Protein AF-B3DMY7-F1 (afdb_monomer_lite)

Structure (mmCIF, N/CA/C/O backbone):
data_AF-B3DMY7-F1
#
_entry.id   AF-B3DMY7-F1
#
loop_
_atom_site.group_PDB
_atom_site.id
_atom_site.type_symbol
_atom_site.label_atom_id
_atom_site.label_alt_id
_atom_site.label_comp_id
_atom_site.label_asym_id
_atom_site.label_entity_id
_atom_site.label_seq_id
_atom_site.pdbx_PDB_ins_code
_atom_site.Cartn_x
_atom_site.Cartn_y
_atom_site.Cartn_z
_atom_site.occupancy
_atom_site.B_iso_or_equiv
_atom_site.auth_seq_id
_atom_site.auth_comp_id
_atom_site.auth_asym_id
_atom_site.auth_atom_id
_atom_site.pdbx_PDB_model_num
ATOM 1 N N . MET A 1 1 ? 0.100 -0.716 -4.617 1.00 55.59 1 MET A N 1
ATOM 2 C CA . MET A 1 1 ? -0.340 -1.915 -5.371 1.00 55.59 1 MET A CA 1
ATOM 3 C C . MET A 1 1 ? 0.325 -3.136 -4.753 1.00 55.59 1 MET A C 1
ATOM 5 O O . MET A 1 1 ? 1.482 -3.027 -4.371 1.00 55.59 1 MET A O 1
ATOM 9 N N . ARG A 1 2 ? -0.413 -4.247 -4.606 1.00 66.88 2 ARG A N 1
ATOM 10 C CA . ARG A 1 2 ? 0.040 -5.473 -3.911 1.00 66.88 2 ARG A CA 1
ATOM 11 C C . ARG A 1 2 ? 0.947 -6.381 -4.751 1.00 66.88 2 ARG A C 1
ATOM 13 O O . ARG A 1 2 ? 1.644 -7.205 -4.181 1.00 66.88 2 ARG A O 1
ATOM 20 N N . ASN A 1 3 ? 0.927 -6.258 -6.079 1.00 85.25 3 ASN A N 1
ATOM 21 C CA . ASN A 1 3 ? 1.752 -7.098 -6.945 1.00 85.25 3 ASN A CA 1
ATOM 22 C C . ASN A 1 3 ? 3.137 -6.444 -7.136 1.00 85.25 3 ASN A C 1
ATOM 24 O O . ASN A 1 3 ? 3.178 -5.298 -7.602 1.00 85.25 3 ASN A O 1
ATOM 28 N N . PRO A 1 4 ? 4.243 -7.146 -6.822 1.00 89.38 4 PRO A N 1
ATOM 29 C CA . PRO A 1 4 ? 5.607 -6.69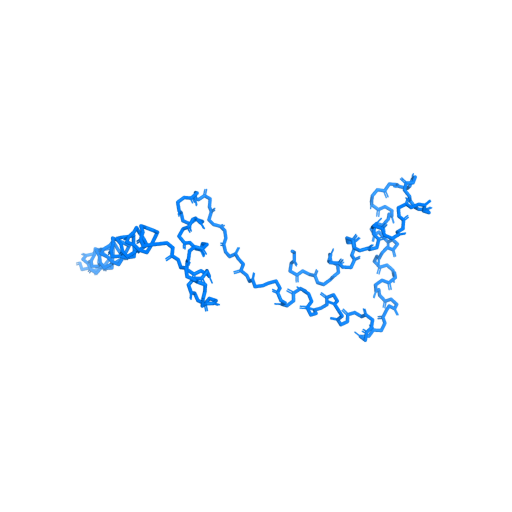1 -7.103 1.00 89.38 4 PRO A CA 1
ATOM 30 C C . PRO A 1 4 ? 5.801 -6.229 -8.551 1.00 89.38 4 PRO A C 1
ATOM 32 O O . PRO A 1 4 ? 6.440 -5.207 -8.792 1.00 89.38 4 PRO A O 1
ATOM 35 N N . PHE A 1 5 ? 5.150 -6.902 -9.506 1.00 92.75 5 PHE A N 1
ATOM 36 C CA . PHE A 1 5 ? 5.188 -6.529 -10.916 1.00 92.75 5 PHE A CA 1
ATOM 37 C C . PHE A 1 5 ? 4.673 -5.111 -11.163 1.00 92.75 5 PHE A C 1
ATOM 39 O O . PHE A 1 5 ? 5.229 -4.404 -11.990 1.00 92.75 5 PHE A O 1
ATOM 46 N N . PHE A 1 6 ? 3.648 -4.642 -10.445 1.00 90.12 6 PHE A N 1
ATOM 47 C CA . PHE A 1 6 ? 3.159 -3.275 -10.641 1.00 90.12 6 PHE A CA 1
ATOM 48 C C . PHE A 1 6 ? 4.120 -2.217 -10.088 1.00 90.12 6 PHE A C 1
ATOM 50 O O . PHE A 1 6 ? 4.195 -1.121 -10.642 1.00 90.12 6 PHE A O 1
ATOM 57 N N . GLN A 1 7 ? 4.860 -2.536 -9.020 1.00 90.25 7 GLN A N 1
ATOM 58 C CA . GLN A 1 7 ? 5.926 -1.662 -8.518 1.00 90.25 7 GLN A CA 1
ATOM 59 C C . GLN A 1 7 ? 7.058 -1.575 -9.546 1.00 90.25 7 GLN A C 1
ATOM 61 O O . GLN A 1 7 ? 7.514 -0.483 -9.883 1.00 90.25 7 GLN A O 1
ATOM 66 N N . PHE A 1 8 ? 7.436 -2.72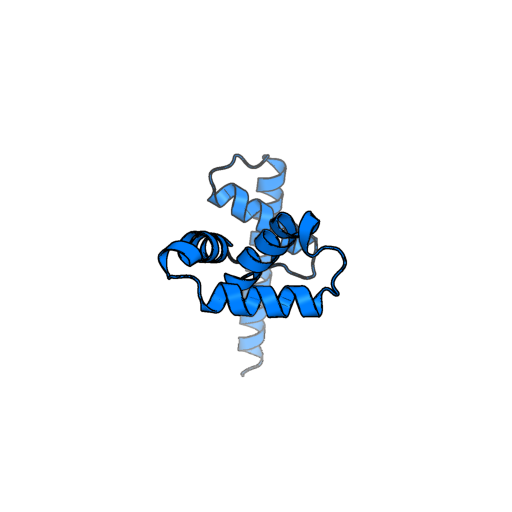1 -10.114 1.00 93.94 8 PHE A N 1
ATOM 67 C CA . PHE A 1 8 ? 8.383 -2.784 -11.218 1.00 93.94 8 PHE A CA 1
ATOM 68 C C . PHE A 1 8 ? 7.883 -2.041 -12.460 1.00 93.94 8 PHE A C 1
ATOM 70 O O . PHE A 1 8 ? 8.623 -1.252 -13.023 1.00 93.94 8 PHE A O 1
ATOM 77 N N . LEU A 1 9 ? 6.625 -2.213 -12.864 1.00 92.94 9 LEU A N 1
ATOM 78 C CA . LEU A 1 9 ? 6.048 -1.560 -14.039 1.00 92.94 9 LEU A CA 1
ATOM 79 C C . LEU A 1 9 ? 6.063 -0.033 -13.904 1.00 92.94 9 LEU A C 1
ATOM 81 O O . LEU A 1 9 ? 6.344 0.669 -14.873 1.00 92.94 9 LEU A O 1
ATOM 85 N N . ALA A 1 10 ? 5.777 0.489 -12.708 1.00 90.56 10 ALA A N 1
ATOM 86 C CA . ALA A 1 10 ? 5.867 1.919 -12.432 1.00 90.56 10 ALA A CA 1
ATOM 87 C C . ALA A 1 10 ? 7.313 2.429 -12.554 1.00 90.56 10 ALA A C 1
ATOM 89 O O . ALA A 1 10 ? 7.549 3.455 -13.193 1.00 90.56 10 ALA A O 1
ATOM 90 N N . TYR A 1 11 ? 8.276 1.691 -11.993 1.00 91.88 11 TYR A N 1
ATOM 91 C CA . TYR A 1 11 ? 9.701 1.989 -12.134 1.00 91.88 11 TYR A CA 1
ATOM 92 C C . TYR A 1 11 ? 10.155 1.930 -13.600 1.00 91.88 11 TYR A C 1
ATOM 94 O O . TYR A 1 11 ? 10.748 2.881 -14.104 1.00 91.88 11 TYR A O 1
ATOM 102 N N . PHE A 1 12 ? 9.792 0.860 -14.305 1.00 91.88 12 PHE A N 1
ATOM 103 C CA . PHE A 1 12 ? 10.124 0.622 -15.702 1.00 91.88 12 PHE A CA 1
ATOM 104 C C . PHE A 1 12 ? 9.640 1.772 -16.579 1.00 91.88 12 PHE A C 1
ATOM 106 O O . PHE A 1 12 ? 10.445 2.367 -17.280 1.00 91.88 12 PHE A O 1
ATOM 113 N N . ARG A 1 13 ? 8.365 2.168 -16.458 1.00 90.31 13 ARG A N 1
ATOM 114 C CA . ARG A 1 13 ? 7.796 3.306 -17.202 1.00 90.31 13 ARG A CA 1
ATOM 115 C C . ARG A 1 13 ? 8.541 4.613 -16.937 1.00 90.31 13 ARG A C 1
ATOM 117 O O . ARG A 1 13 ? 8.734 5.392 -17.863 1.00 90.31 13 ARG A O 1
ATOM 124 N N . LYS A 1 14 ? 8.970 4.854 -15.693 1.00 88.81 14 LYS A N 1
ATOM 125 C CA . LYS A 1 14 ? 9.739 6.051 -15.327 1.00 88.81 14 LYS A CA 1
ATOM 126 C C . LYS A 1 1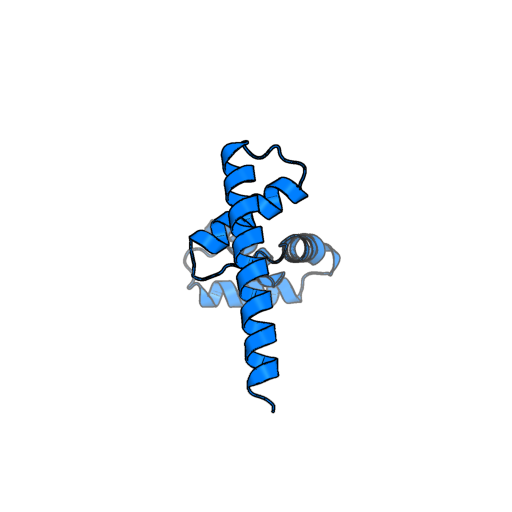4 ? 11.117 6.057 -15.992 1.00 88.81 14 LYS A C 1
ATOM 128 O O . LYS A 1 14 ? 11.519 7.077 -16.539 1.00 88.81 14 LYS A O 1
ATOM 133 N N . CYS A 1 15 ? 11.825 4.931 -15.961 1.00 86.75 15 CYS A N 1
ATOM 134 C CA . CYS A 1 15 ? 13.166 4.804 -16.533 1.00 86.75 15 CYS A CA 1
ATOM 135 C C . CYS A 1 15 ? 13.153 4.732 -18.063 1.00 86.75 15 CYS A C 1
ATOM 137 O O . CYS A 1 15 ? 14.055 5.249 -18.714 1.00 86.75 15 CYS A O 1
ATOM 139 N N . SER A 1 16 ? 12.121 4.127 -18.647 1.00 82.00 16 SER A N 1
ATOM 140 C CA . SER A 1 16 ? 12.003 3.936 -20.088 1.00 82.00 16 SER A CA 1
ATOM 141 C C . SER A 1 16 ? 11.296 5.086 -20.799 1.00 82.00 16 SER A C 1
ATOM 143 O O . SER A 1 16 ? 11.105 4.995 -22.008 1.00 82.00 16 SER A O 1
ATOM 145 N N . ASN A 1 17 ? 10.874 6.144 -20.096 1.00 76.75 17 ASN A N 1
ATOM 146 C CA . ASN A 1 17 ? 10.051 7.209 -20.677 1.00 76.75 17 ASN A CA 1
ATOM 147 C C . ASN A 1 17 ? 10.731 7.883 -21.881 1.00 76.75 17 ASN A C 1
ATOM 149 O O . ASN A 1 17 ? 10.094 8.147 -22.894 1.00 76.75 17 ASN A O 1
ATOM 153 N N . ASN A 1 18 ? 12.050 8.068 -21.812 1.00 73.69 18 ASN A N 1
ATOM 154 C CA . ASN A 1 18 ? 12.814 8.712 -22.881 1.00 73.69 18 ASN A CA 1
ATOM 155 C C . ASN A 1 18 ? 12.991 7.814 -24.119 1.00 73.69 18 ASN A C 1
ATOM 157 O O . ASN A 1 18 ? 13.155 8.323 -25.221 1.00 73.69 18 ASN A O 1
ATOM 161 N N . CYS A 1 19 ? 12.942 6.487 -23.957 1.00 73.88 19 CYS A N 1
ATOM 162 C CA . CYS A 1 19 ? 13.175 5.531 -25.048 1.00 73.88 19 CYS A CA 1
ATOM 163 C C . CYS A 1 19 ? 11.879 4.930 -25.607 1.00 73.88 19 CYS A C 1
ATOM 165 O O . CYS A 1 19 ? 11.807 4.606 -26.786 1.00 73.88 19 CYS A O 1
ATOM 167 N N . LEU A 1 20 ? 10.852 4.772 -24.769 1.00 81.12 20 LEU A N 1
ATOM 168 C CA . LEU A 1 20 ? 9.598 4.082 -25.084 1.00 81.12 20 LEU A CA 1
ATOM 169 C C . LEU A 1 20 ? 8.364 4.985 -24.928 1.00 81.12 20 LEU A C 1
ATOM 171 O O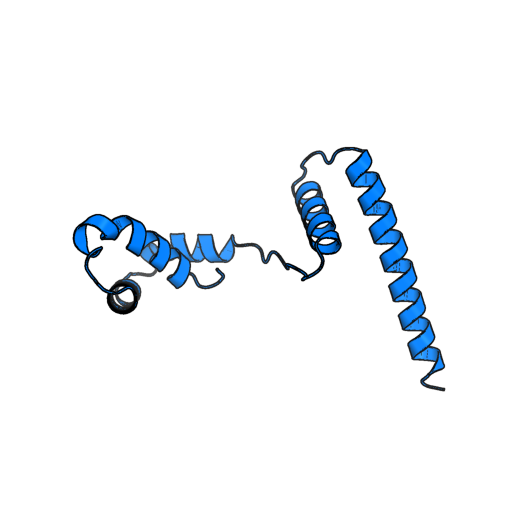 . LEU A 1 20 ? 7.247 4.498 -25.064 1.00 81.12 20 LEU A O 1
ATOM 175 N N . GLY A 1 21 ? 8.533 6.283 -24.650 1.00 74.50 21 GLY A N 1
ATOM 176 C CA . GLY A 1 21 ? 7.417 7.214 -24.418 1.00 74.50 21 GLY A CA 1
ATOM 177 C C . GLY A 1 21 ? 6.502 7.435 -25.628 1.00 74.50 21 GLY A C 1
ATOM 178 O O . GLY A 1 21 ? 5.361 7.847 -25.460 1.00 74.50 21 GLY A O 1
ATOM 179 N N . HIS A 1 22 ? 6.974 7.118 -26.837 1.00 84.12 22 HIS A N 1
ATOM 180 C CA . HIS A 1 22 ? 6.179 7.152 -28.068 1.00 84.12 22 HIS A CA 1
ATOM 181 C C . HIS A 1 22 ? 5.290 5.907 -28.246 1.00 84.12 22 HIS A C 1
ATOM 183 O O . HIS A 1 22 ? 4.427 5.889 -29.123 1.00 84.12 22 HIS A O 1
ATOM 189 N N . LEU A 1 23 ? 5.508 4.849 -27.455 1.00 87.50 23 LEU A N 1
ATOM 190 C CA . LEU A 1 23 ? 4.740 3.616 -27.560 1.00 87.50 23 LEU A CA 1
ATOM 191 C C . LEU A 1 23 ? 3.441 3.684 -26.742 1.00 87.50 23 LEU A C 1
ATOM 193 O O . LEU A 1 23 ? 3.420 4.236 -25.639 1.00 87.50 23 LEU A O 1
ATOM 197 N N . PRO A 1 24 ? 2.374 3.025 -27.222 1.00 87.75 24 PRO A N 1
ATOM 198 C CA . PRO A 1 24 ? 1.160 2.803 -26.449 1.00 87.75 24 PRO A CA 1
ATOM 199 C C . PRO A 1 24 ? 1.416 2.116 -25.094 1.00 87.75 24 PRO A C 1
ATOM 201 O O . PRO A 1 24 ? 2.302 1.267 -24.948 1.00 87.75 24 PRO A O 1
ATOM 204 N N . SER A 1 25 ? 0.621 2.464 -24.078 1.00 85.75 25 SER A N 1
ATOM 205 C CA . SER A 1 25 ? 0.824 1.994 -22.695 1.00 85.75 25 SER A CA 1
ATOM 206 C C . SER A 1 25 ? 0.737 0.467 -22.546 1.00 85.75 25 SER A C 1
ATOM 208 O O . SER A 1 25 ? 1.454 -0.137 -21.741 1.00 85.75 25 SER A O 1
ATOM 210 N N . ASP A 1 26 ? -0.112 -0.177 -23.339 1.00 89.06 26 ASP A N 1
ATOM 211 C CA . ASP A 1 26 ? -0.256 -1.629 -23.457 1.00 89.06 26 ASP A CA 1
ATOM 212 C C . ASP A 1 26 ? 1.023 -2.284 -24.002 1.00 89.06 26 ASP A C 1
ATOM 214 O O . ASP A 1 26 ? 1.522 -3.242 -23.405 1.00 89.06 26 ASP A O 1
ATOM 218 N N . ARG A 1 27 ? 1.634 -1.713 -25.051 1.00 90.44 27 ARG A N 1
ATOM 219 C CA . ARG A 1 27 ? 2.920 -2.175 -25.604 1.00 90.44 27 ARG A CA 1
ATOM 220 C C . ARG A 1 27 ? 4.041 -2.077 -24.573 1.00 90.44 27 ARG A C 1
ATOM 222 O O . ARG A 1 27 ? 4.784 -3.041 -24.389 1.00 90.44 27 ARG A O 1
ATOM 229 N N . VAL A 1 28 ? 4.132 -0.958 -23.852 1.00 90.25 28 VAL A N 1
ATOM 230 C CA . VAL A 1 28 ? 5.121 -0.779 -22.773 1.00 90.25 28 VAL A CA 1
ATOM 231 C C . VAL A 1 28 ? 4.910 -1.809 -21.659 1.00 90.25 28 VAL A C 1
ATOM 233 O O . VAL A 1 28 ? 5.871 -2.364 -21.130 1.00 90.25 28 VAL A O 1
ATOM 236 N N . THR A 1 29 ? 3.654 -2.120 -21.334 1.00 92.88 29 THR A N 1
ATOM 237 C CA . THR A 1 29 ? 3.312 -3.118 -20.310 1.00 92.88 29 THR A CA 1
ATOM 238 C C . THR A 1 29 ? 3.693 -4.536 -20.735 1.00 92.88 29 THR A C 1
ATOM 240 O O . THR A 1 29 ? 4.222 -5.290 -19.920 1.00 92.88 29 THR A O 1
ATOM 243 N N . LEU A 1 30 ? 3.500 -4.891 -22.010 1.00 94.31 30 LEU A N 1
ATOM 244 C CA . LEU A 1 30 ? 3.938 -6.178 -22.560 1.00 94.31 30 LEU A CA 1
ATOM 245 C C . LEU A 1 30 ? 5.463 -6.336 -22.510 1.00 94.31 30 LEU A C 1
ATOM 247 O O . LEU A 1 30 ? 5.958 -7.393 -22.119 1.00 94.31 30 LEU A O 1
ATOM 251 N N . ILE A 1 31 ? 6.211 -5.289 -22.871 1.00 92.81 31 ILE A N 1
ATOM 252 C CA . ILE A 1 31 ? 7.680 -5.291 -22.803 1.00 92.81 31 ILE A CA 1
ATOM 253 C C . ILE A 1 31 ? 8.137 -5.452 -21.352 1.00 92.81 31 ILE A C 1
ATOM 255 O O . ILE A 1 31 ? 8.952 -6.327 -21.064 1.00 92.81 31 ILE A O 1
ATOM 259 N N . ALA A 1 32 ? 7.562 -4.678 -20.430 1.00 93.62 32 ALA A N 1
ATOM 260 C CA . ALA A 1 32 ? 7.842 -4.810 -19.005 1.00 93.62 32 ALA A CA 1
ATOM 261 C C . ALA A 1 32 ? 7.549 -6.233 -18.498 1.00 93.62 32 ALA A C 1
ATOM 263 O O . ALA A 1 32 ? 8.345 -6.788 -17.750 1.00 93.62 32 ALA A O 1
ATOM 264 N N . GLY A 1 33 ? 6.453 -6.859 -18.939 1.00 95.62 33 GLY A N 1
ATOM 265 C CA . GLY A 1 33 ? 6.129 -8.250 -18.609 1.00 95.62 33 GLY A CA 1
ATOM 266 C C . GLY A 1 33 ? 7.218 -9.234 -19.039 1.00 95.62 33 GLY A C 1
ATOM 267 O O . GLY A 1 33 ? 7.616 -10.096 -18.258 1.00 95.62 33 GLY A O 1
ATOM 268 N N . LYS A 1 34 ? 7.761 -9.066 -20.251 1.00 95.81 34 LYS A N 1
ATOM 269 C CA . LYS A 1 34 ? 8.890 -9.878 -20.729 1.00 95.81 34 LYS A CA 1
ATOM 270 C C . LYS A 1 34 ? 10.136 -9.666 -19.873 1.00 95.81 34 LYS A C 1
ATOM 272 O O . LYS A 1 34 ? 10.703 -10.644 -19.404 1.00 95.81 34 LYS A O 1
ATOM 277 N N . VAL A 1 35 ? 10.528 -8.413 -19.632 1.00 94.88 35 VAL A N 1
ATOM 278 C CA . VAL A 1 35 ? 11.705 -8.084 -18.804 1.00 94.88 35 VAL A CA 1
ATOM 279 C C . VAL A 1 35 ? 11.556 -8.663 -17.400 1.00 94.88 35 VAL A C 1
ATOM 281 O O . VAL A 1 35 ? 12.456 -9.342 -16.920 1.00 94.88 35 VAL A O 1
ATOM 284 N N . TRP A 1 36 ? 10.390 -8.490 -16.778 1.00 95.56 36 TRP A N 1
ATOM 285 C CA . TRP A 1 36 ? 10.090 -9.064 -15.471 1.00 95.56 36 TRP A CA 1
ATOM 286 C C . TRP A 1 36 ? 10.258 -10.584 -15.448 1.00 95.56 36 TRP A C 1
ATOM 288 O O . TRP A 1 36 ? 10.789 -11.127 -14.485 1.00 95.56 36 TRP A O 1
ATOM 298 N N . ASN A 1 37 ? 9.843 -11.298 -16.494 1.00 95.94 37 ASN A N 1
ATOM 299 C CA . ASN A 1 37 ? 10.011 -12.750 -16.545 1.00 95.94 37 ASN A CA 1
ATOM 300 C C . ASN A 1 37 ? 11.484 -13.172 -16.644 1.00 95.94 37 ASN A C 1
ATOM 302 O O . ASN A 1 37 ? 11.841 -14.183 -16.047 1.00 95.94 37 ASN A O 1
ATOM 306 N N . TYR A 1 38 ? 12.331 -12.382 -17.311 1.00 96.00 38 TYR A N 1
ATOM 307 C CA . TYR A 1 38 ? 13.775 -12.633 -17.400 1.00 96.00 38 TYR A CA 1
ATOM 308 C C . TYR A 1 38 ? 14.566 -12.215 -16.156 1.00 96.00 38 TYR A C 1
ATOM 310 O O . TYR A 1 38 ? 15.645 -12.752 -15.927 1.00 96.00 38 TYR A O 1
ATOM 318 N N . MET A 1 39 ? 14.044 -11.294 -15.342 1.00 95.50 39 MET A N 1
ATOM 319 C CA . MET A 1 39 ? 14.707 -10.883 -14.104 1.00 95.50 39 MET A CA 1
ATOM 320 C C . MET A 1 39 ? 14.844 -12.055 -13.129 1.00 95.50 39 MET A C 1
ATOM 322 O O . MET A 1 39 ? 13.883 -12.783 -12.838 1.00 95.50 39 MET A O 1
ATOM 326 N N . SER A 1 40 ? 16.037 -12.178 -12.565 1.00 96.00 40 SER A N 1
ATOM 327 C CA . SER A 1 40 ? 16.350 -13.075 -11.461 1.00 96.00 40 SER A CA 1
ATOM 328 C C . SER A 1 40 ? 15.606 -12.677 -10.180 1.00 96.00 40 SER A C 1
ATOM 330 O O . SER A 1 40 ? 15.029 -11.591 -10.057 1.00 96.00 40 SER A O 1
ATOM 332 N N . LEU A 1 41 ? 15.600 -13.573 -9.190 1.00 93.06 41 LEU A N 1
ATOM 333 C CA . LEU A 1 41 ? 14.943 -13.301 -7.912 1.00 93.06 41 LEU A CA 1
ATOM 334 C C . LEU A 1 41 ? 15.583 -12.111 -7.179 1.00 93.06 41 LEU A C 1
ATOM 336 O O . LEU A 1 41 ? 14.854 -11.284 -6.641 1.00 93.06 41 LEU A O 1
ATOM 340 N N . SER A 1 42 ? 16.912 -11.981 -7.210 1.00 94.31 42 SER A N 1
ATOM 341 C CA . SER A 1 42 ? 17.632 -10.864 -6.581 1.00 94.31 42 SER A CA 1
ATOM 342 C C . SER A 1 42 ? 17.260 -9.512 -7.194 1.00 94.31 42 SER A C 1
ATOM 344 O O . SER A 1 42 ? 17.112 -8.527 -6.476 1.00 94.31 42 SER A O 1
ATOM 346 N N . GLU A 1 43 ? 17.030 -9.461 -8.506 1.00 93.06 43 GLU A N 1
ATOM 347 C CA . GLU A 1 43 ? 16.569 -8.250 -9.194 1.00 93.06 43 GLU A CA 1
ATOM 348 C C . GLU A 1 43 ? 15.095 -7.933 -8.887 1.00 93.06 43 GLU A C 1
ATOM 350 O O . GLU A 1 43 ? 14.690 -6.768 -8.871 1.00 93.06 43 GLU A O 1
ATOM 355 N N . LYS A 1 44 ? 14.278 -8.958 -8.615 1.00 95.19 44 LYS A N 1
ATOM 356 C CA . LYS A 1 44 ? 12.867 -8.809 -8.219 1.00 95.19 44 LYS A CA 1
ATOM 357 C C . LYS A 1 44 ? 12.694 -8.426 -6.751 1.00 95.19 44 LYS A C 1
ATOM 359 O O . LYS A 1 44 ? 11.717 -7.750 -6.422 1.00 95.19 44 LYS A O 1
ATOM 364 N N . GLU A 1 45 ? 13.613 -8.840 -5.882 1.00 92.12 45 GLU A N 1
ATOM 365 C CA . GLU A 1 45 ? 13.558 -8.632 -4.432 1.00 92.12 45 GLU A CA 1
ATOM 366 C C . GLU A 1 45 ? 13.232 -7.195 -3.999 1.00 92.12 45 GLU A C 1
ATOM 368 O O . GLU A 1 45 ? 12.309 -7.040 -3.201 1.00 92.12 45 GLU A O 1
ATOM 373 N N . PRO A 1 46 ? 13.839 -6.116 -4.530 1.00 90.88 46 PRO A N 1
ATOM 374 C CA . PRO A 1 46 ? 13.465 -4.759 -4.119 1.00 90.88 46 PRO A CA 1
ATOM 375 C C . PRO A 1 46 ? 11.983 -4.440 -4.379 1.00 90.88 46 PRO A C 1
ATOM 377 O O . PRO A 1 46 ? 11.329 -3.790 -3.559 1.00 90.88 46 PRO A O 1
ATOM 380 N N . PHE A 1 47 ? 11.410 -4.942 -5.476 1.00 91.06 47 PHE A N 1
ATOM 381 C CA . PHE A 1 47 ? 9.994 -4.754 -5.807 1.00 91.06 47 PHE A CA 1
ATOM 382 C C . PHE A 1 47 ? 9.082 -5.658 -4.969 1.00 91.06 47 PHE A C 1
ATOM 384 O O . PHE A 1 47 ? 7.983 -5.245 -4.592 1.00 91.06 47 PHE A O 1
ATOM 391 N N . ILE A 1 48 ? 9.540 -6.871 -4.640 1.00 88.75 48 ILE A N 1
ATOM 392 C CA . ILE A 1 48 ? 8.852 -7.802 -3.736 1.00 88.75 48 ILE A CA 1
ATOM 393 C C . ILE A 1 48 ? 8.816 -7.227 -2.321 1.00 88.75 48 ILE A C 1
ATOM 395 O O . ILE A 1 48 ? 7.745 -7.138 -1.722 1.00 88.75 48 ILE A O 1
ATOM 399 N N . ALA A 1 49 ? 9.954 -6.773 -1.804 1.00 85.94 49 ALA A N 1
ATOM 400 C CA . ALA A 1 49 ? 10.074 -6.115 -0.515 1.00 85.94 49 ALA A CA 1
ATOM 401 C C . ALA A 1 49 ? 9.214 -4.847 -0.453 1.00 85.94 49 ALA A C 1
ATOM 403 O O . ALA A 1 49 ? 8.502 -4.649 0.528 1.00 85.94 49 ALA A O 1
ATOM 404 N N . ALA A 1 50 ? 9.195 -4.024 -1.507 1.00 82.62 50 ALA A N 1
ATOM 405 C CA . ALA A 1 50 ? 8.326 -2.848 -1.585 1.00 82.62 50 ALA A CA 1
ATOM 406 C C . ALA A 1 50 ? 6.831 -3.213 -1.592 1.00 82.62 50 ALA A C 1
ATOM 408 O O . ALA A 1 50 ? 6.029 -2.564 -0.920 1.00 82.62 50 ALA A O 1
ATOM 409 N N . ALA A 1 51 ? 6.444 -4.267 -2.315 1.00 83.94 51 ALA A N 1
ATOM 410 C CA . ALA A 1 51 ? 5.071 -4.765 -2.330 1.00 83.94 51 ALA A CA 1
ATOM 411 C C . ALA A 1 51 ? 4.651 -5.378 -0.983 1.00 83.94 51 ALA A C 1
ATOM 413 O O . ALA A 1 51 ? 3.510 -5.187 -0.567 1.00 83.94 51 ALA A O 1
ATOM 414 N N . ARG A 1 52 ? 5.571 -6.051 -0.279 1.00 77.06 52 ARG A N 1
ATOM 415 C CA . ARG A 1 52 ? 5.369 -6.583 1.081 1.00 77.06 52 ARG A CA 1
ATOM 416 C C . ARG A 1 52 ? 5.288 -5.471 2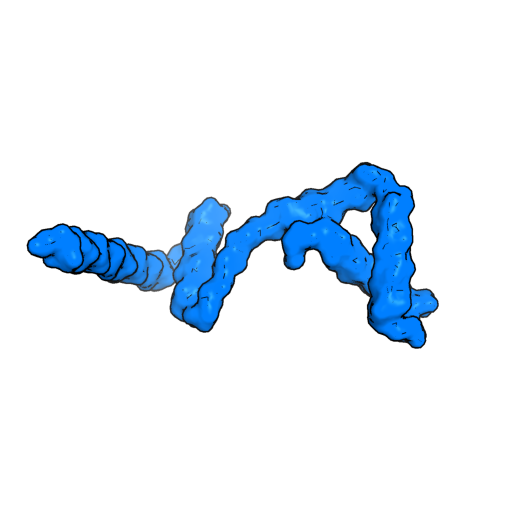.128 1.00 77.06 52 ARG A C 1
ATOM 418 O O . ARG A 1 52 ? 4.411 -5.507 2.982 1.00 77.06 52 ARG A O 1
ATOM 425 N N . ARG A 1 53 ? 6.150 -4.451 2.028 1.00 68.81 53 ARG A N 1
ATOM 426 C CA . ARG A 1 53 ? 6.119 -3.233 2.861 1.00 68.81 53 ARG A CA 1
ATOM 427 C C . ARG A 1 53 ? 4.898 -2.361 2.601 1.00 68.81 53 ARG A C 1
ATOM 429 O O . ARG A 1 53 ? 4.609 -1.473 3.400 1.00 68.81 53 ARG A O 1
ATOM 436 N N . PHE A 1 54 ? 4.167 -2.607 1.514 1.00 61.59 54 PHE A N 1
ATOM 437 C CA . PHE A 1 54 ? 2.843 -2.045 1.292 1.00 61.59 54 PHE A CA 1
ATOM 438 C C . PHE A 1 54 ? 1.867 -2.690 2.290 1.00 61.59 54 PHE A C 1
ATOM 440 O O . PHE A 1 54 ? 1.034 -3.524 1.931 1.00 61.59 54 PHE A O 1
ATOM 447 N N . ASN A 1 55 ? 1.998 -2.297 3.564 1.00 58.75 55 ASN A N 1
ATOM 448 C CA . ASN A 1 55 ? 1.062 -2.596 4.636 1.00 58.75 55 ASN A CA 1
ATOM 449 C C . ASN A 1 55 ? -0.338 -2.393 4.074 1.00 58.75 55 ASN A C 1
ATOM 451 O O . ASN A 1 55 ? -0.634 -1.353 3.482 1.00 58.75 55 ASN A O 1
ATOM 455 N N . TYR A 1 56 ? -1.186 -3.409 4.186 1.00 60.03 56 TYR A N 1
ATOM 456 C CA . TYR A 1 56 ? -2.562 -3.314 3.741 1.00 60.03 56 TYR A CA 1
ATOM 457 C C . TYR A 1 56 ? -3.249 -2.140 4.449 1.00 60.03 56 TYR A C 1
ATOM 459 O O . TYR A 1 56 ? -3.708 -2.231 5.586 1.00 60.03 56 TYR A O 1
ATOM 467 N N . THR A 1 57 ? -3.328 -1.010 3.758 1.00 65.31 57 THR A N 1
ATOM 468 C CA . THR A 1 57 ? -4.090 0.139 4.214 1.00 65.31 57 THR A CA 1
ATOM 469 C C . THR A 1 57 ? -5.523 -0.100 3.774 1.00 65.31 57 THR A C 1
ATOM 471 O O . THR A 1 57 ? -5.934 0.376 2.716 1.00 65.31 57 THR A O 1
ATOM 474 N N . TYR A 1 58 ? -6.280 -0.882 4.556 1.00 69.88 58 TYR A N 1
ATOM 475 C CA . TYR A 1 58 ? -7.733 -0.937 4.395 1.00 69.88 58 TYR A CA 1
ATOM 476 C C . TYR A 1 58 ? -8.264 0.493 4.268 1.00 69.88 58 TYR A C 1
ATOM 478 O O . TYR A 1 58 ? -7.934 1.357 5.095 1.00 69.88 58 TYR A O 1
ATOM 486 N N . ARG A 1 59 ? -9.027 0.734 3.200 1.00 77.31 59 ARG A N 1
ATOM 487 C CA . ARG A 1 59 ? -9.626 2.024 2.879 1.00 77.31 59 ARG A CA 1
ATOM 488 C C . ARG A 1 59 ? -11.124 1.817 2.731 1.00 77.31 59 ARG A C 1
ATOM 490 O O . ARG A 1 59 ? -11.581 1.173 1.793 1.00 77.31 59 ARG A O 1
ATOM 497 N N . SER A 1 60 ? -11.875 2.359 3.677 1.00 80.75 60 SER A N 1
ATOM 498 C CA . SER A 1 60 ? -13.332 2.393 3.628 1.00 80.75 60 SER A CA 1
ATOM 499 C C . SER A 1 60 ? -13.803 3.456 2.629 1.00 80.75 60 SER A C 1
ATOM 501 O O . SER A 1 60 ? -13.077 4.406 2.327 1.00 80.75 60 SER A O 1
ATOM 503 N N . ARG A 1 61 ? -15.045 3.355 2.145 1.00 88.50 61 ARG A N 1
ATOM 504 C CA . ARG A 1 61 ? -15.698 4.460 1.417 1.00 88.50 61 ARG A CA 1
ATOM 505 C C . ARG A 1 61 ? -15.988 5.659 2.333 1.00 88.50 61 ARG A C 1
ATOM 507 O O . ARG A 1 61 ? -16.106 6.782 1.858 1.00 88.50 61 ARG A O 1
ATOM 514 N N . SER A 1 62 ? -16.045 5.447 3.650 1.00 86.81 62 SER A N 1
ATOM 515 C CA . SER A 1 62 ? -16.277 6.511 4.628 1.00 86.81 62 SER A CA 1
ATOM 516 C C . SER A 1 62 ? -15.000 7.302 4.926 1.00 86.81 62 SER A C 1
ATOM 518 O O . SER A 1 62 ? -14.004 6.761 5.418 1.00 86.81 62 SER A O 1
ATOM 520 N N . ARG A 1 63 ? -15.044 8.622 4.689 1.00 86.75 63 ARG A N 1
ATOM 521 C CA . ARG A 1 63 ? -13.955 9.555 5.036 1.00 86.75 63 ARG A CA 1
ATOM 522 C C . ARG A 1 63 ? -13.642 9.527 6.534 1.00 86.75 63 ARG A C 1
ATOM 524 O O . ARG A 1 63 ? -12.470 9.554 6.901 1.00 86.75 63 ARG A O 1
ATOM 531 N N . LYS A 1 64 ? -14.674 9.409 7.377 1.00 84.25 64 LYS A N 1
ATOM 532 C CA . LYS A 1 64 ? -14.542 9.313 8.839 1.00 84.25 64 LYS A CA 1
ATOM 533 C C . LYS A 1 64 ? -13.772 8.054 9.243 1.00 84.25 64 LYS A C 1
ATOM 535 O O . LYS A 1 64 ? -12.812 8.147 9.997 1.00 84.25 64 LYS A O 1
ATOM 540 N N . VAL A 1 65 ? -14.125 6.899 8.675 1.00 83.69 65 VAL A N 1
ATOM 541 C CA . VAL A 1 65 ? -13.431 5.627 8.949 1.00 83.69 65 VAL A CA 1
ATOM 542 C C . VAL A 1 65 ? -11.971 5.688 8.498 1.00 83.69 65 VAL A C 1
ATOM 544 O O . VAL A 1 65 ? -11.077 5.286 9.235 1.00 83.69 65 VAL A O 1
ATOM 547 N N . ASN A 1 66 ? -11.699 6.256 7.321 1.00 86.31 66 ASN A N 1
ATOM 548 C CA . ASN A 1 66 ? -10.324 6.425 6.847 1.00 86.31 66 ASN A CA 1
ATOM 549 C C . ASN A 1 66 ? -9.490 7.340 7.753 1.00 86.31 66 ASN A C 1
ATOM 551 O O . ASN A 1 66 ? -8.309 7.065 7.956 1.00 86.31 66 ASN A O 1
ATOM 555 N N . TRP A 1 67 ? -10.092 8.398 8.305 1.00 88.00 67 TRP A N 1
ATOM 556 C CA . TRP A 1 67 ? -9.429 9.276 9.269 1.00 88.00 67 TRP A CA 1
ATOM 557 C C . TRP A 1 67 ? -9.053 8.520 10.550 1.00 88.00 67 TRP A C 1
ATOM 559 O O . TRP A 1 67 ? -7.897 8.577 10.960 1.00 88.00 67 TRP A O 1
ATOM 569 N N . VAL A 1 68 ? -9.977 7.736 11.117 1.00 86.00 68 VAL A N 1
ATOM 570 C CA . VAL A 1 68 ? -9.715 6.902 12.307 1.00 86.00 68 VAL A CA 1
ATOM 571 C C . VAL A 1 68 ? -8.587 5.906 12.037 1.00 86.00 68 VAL A C 1
ATOM 573 O O . VAL A 1 68 ? -7.629 5.829 12.801 1.00 86.00 68 VAL A O 1
ATOM 576 N N . LEU A 1 69 ? -8.644 5.192 10.909 1.00 84.94 69 LEU A N 1
ATOM 577 C CA . LEU A 1 69 ? -7.604 4.237 10.522 1.00 84.94 69 LEU A CA 1
ATOM 578 C C . LEU A 1 69 ? -6.235 4.905 10.317 1.00 84.94 69 LEU A C 1
ATOM 580 O O . LEU A 1 69 ? -5.207 4.265 10.517 1.00 84.94 69 LEU A O 1
ATOM 584 N N . ALA A 1 70 ? -6.190 6.165 9.882 1.00 84.19 70 ALA A N 1
ATOM 585 C CA . ALA A 1 70 ? -4.940 6.910 9.776 1.00 84.19 70 ALA A CA 1
ATOM 586 C C . ALA A 1 70 ? -4.371 7.249 11.162 1.00 84.19 70 ALA A C 1
ATOM 588 O O . ALA A 1 70 ? -3.188 7.021 11.388 1.00 84.19 70 ALA A O 1
ATOM 589 N N . GLN A 1 71 ? -5.205 7.724 12.092 1.00 84.88 71 GLN A N 1
ATOM 590 C CA . GLN A 1 71 ? -4.773 8.023 13.462 1.00 84.88 71 GLN A CA 1
ATOM 591 C C . GLN A 1 71 ? -4.294 6.764 14.202 1.00 84.88 71 GLN A C 1
ATOM 593 O O . GLN A 1 71 ? -3.232 6.798 14.812 1.00 84.88 71 GLN A O 1
ATOM 598 N N . LEU A 1 72 ? -4.996 5.630 14.066 1.00 83.00 72 LEU A N 1
ATOM 599 C CA . LEU A 1 72 ? -4.564 4.347 14.644 1.00 83.00 72 LEU A CA 1
ATOM 600 C C . LEU A 1 72 ? -3.176 3.926 14.153 1.00 83.00 72 LEU A C 1
ATOM 602 O O . LEU A 1 72 ? -2.351 3.479 14.943 1.00 83.00 72 LEU A O 1
ATOM 606 N N . ARG A 1 73 ? -2.904 4.085 12.852 1.00 82.50 73 ARG A N 1
ATOM 607 C CA . ARG A 1 73 ? -1.594 3.750 12.274 1.00 82.50 73 ARG A CA 1
ATOM 608 C C . ARG A 1 73 ? -0.485 4.656 12.798 1.00 82.50 73 ARG A C 1
ATOM 610 O O . ARG A 1 73 ? 0.601 4.156 13.058 1.00 82.50 73 ARG A O 1
ATOM 617 N N . LYS A 1 74 ? -0.760 5.952 12.965 1.00 80.88 74 LYS A N 1
ATOM 618 C CA . LYS A 1 74 ? 0.193 6.905 13.551 1.00 80.88 74 LYS A CA 1
ATOM 619 C C . LYS A 1 74 ? 0.532 6.542 14.992 1.00 80.88 74 LYS A C 1
ATOM 621 O O . LYS A 1 74 ? 1.703 6.409 15.324 1.00 80.88 74 LYS A O 1
ATOM 626 N N . SER A 1 75 ? -0.488 6.269 15.806 1.00 79.69 75 SER A N 1
ATOM 627 C CA . SER A 1 75 ? -0.295 5.842 17.194 1.00 79.69 75 SER A CA 1
ATOM 628 C C . SER A 1 75 ? 0.455 4.512 17.299 1.00 79.69 75 SER A C 1
ATOM 630 O O . SER A 1 75 ? 1.369 4.397 18.105 1.00 79.69 75 SER A O 1
ATOM 632 N N . ALA A 1 76 ? 0.135 3.524 16.456 1.00 77.06 76 ALA A N 1
ATOM 633 C CA . ALA A 1 76 ? 0.853 2.246 16.427 1.00 77.06 76 ALA A CA 1
ATOM 634 C C . ALA A 1 76 ? 2.321 2.383 15.977 1.00 77.06 76 ALA A C 1
ATOM 636 O O . ALA A 1 76 ? 3.151 1.558 16.345 1.00 77.06 76 ALA A O 1
ATOM 637 N N . ALA A 1 77 ? 2.647 3.416 15.195 1.00 77.56 77 ALA A N 1
ATOM 638 C CA . ALA A 1 77 ? 4.012 3.733 14.781 1.00 77.56 77 ALA A CA 1
ATOM 639 C C . ALA A 1 77 ? 4.805 4.529 15.839 1.00 77.56 77 ALA A C 1
ATOM 641 O O . ALA A 1 77 ? 5.940 4.912 15.570 1.00 77.56 77 ALA A O 1
ATOM 642 N N . GLY A 1 78 ? 4.222 4.791 17.016 1.00 74.81 78 GLY A N 1
ATOM 643 C CA . GLY A 1 78 ? 4.854 5.578 18.080 1.00 74.81 78 GLY A CA 1
ATOM 644 C C . GLY A 1 78 ? 4.877 7.085 17.811 1.00 74.81 78 GLY A C 1
ATOM 645 O O . GLY A 1 78 ? 5.590 7.813 18.492 1.00 74.81 78 GLY A O 1
ATOM 646 N N . GLU A 1 79 ? 4.117 7.565 16.823 1.00 77.31 79 GLU A N 1
ATOM 647 C CA . GLU A 1 79 ? 4.025 8.990 16.503 1.00 77.31 79 GLU A CA 1
ATOM 648 C C . GLU A 1 79 ? 3.081 9.691 17.501 1.00 77.31 79 GLU A C 1
ATOM 650 O O . GLU A 1 79 ? 1.978 9.201 17.777 1.00 77.31 79 GLU A O 1
ATOM 655 N N . GLU A 1 80 ? 3.484 10.849 18.039 1.00 73.69 80 GLU A N 1
ATOM 656 C CA . GLU A 1 80 ? 2.648 11.635 18.953 1.00 73.69 80 GLU A CA 1
ATOM 657 C C . GLU A 1 80 ? 1.400 12.168 18.230 1.00 73.69 80 GLU A C 1
ATOM 659 O O . GLU A 1 80 ? 1.431 13.113 17.435 1.00 73.69 80 GLU A O 1
ATOM 664 N N . CYS A 1 81 ? 0.254 11.548 18.511 1.00 69.69 81 CYS A N 1
ATOM 665 C CA . CYS A 1 81 ? -1.037 12.055 18.066 1.00 69.69 81 CYS A CA 1
ATOM 666 C C . CYS A 1 81 ? -1.441 13.276 18.900 1.00 69.69 81 CYS A C 1
ATOM 668 O O . CYS A 1 81 ? -1.368 13.258 20.126 1.00 69.69 81 CYS A O 1
ATOM 670 N N . ARG A 1 82 ? -1.958 14.321 18.239 1.00 79.69 82 ARG A N 1
ATOM 671 C CA . ARG A 1 82 ? -2.485 15.514 18.923 1.00 79.69 82 ARG A CA 1
ATOM 672 C C . ARG A 1 82 ? -3.562 15.116 19.954 1.00 79.69 82 ARG A C 1
ATOM 674 O O . ARG A 1 82 ? -4.418 14.298 19.604 1.00 79.69 82 ARG A O 1
ATOM 681 N N . PRO A 1 83 ? -3.624 15.746 21.144 1.00 80.44 83 PRO A N 1
ATOM 682 C CA . PRO A 1 83 ? -4.580 15.383 22.202 1.00 80.44 83 PRO A CA 1
ATOM 683 C C . PRO A 1 83 ? -6.046 15.343 21.741 1.00 80.44 83 PRO A C 1
ATOM 685 O O . PRO A 1 83 ? -6.798 14.424 22.060 1.00 80.44 83 PRO A O 1
ATOM 688 N N . GLN A 1 84 ? -6.451 16.293 20.893 1.00 80.31 84 GLN A N 1
ATOM 689 C CA . GLN A 1 84 ? -7.801 16.330 20.322 1.00 80.31 84 GLN A CA 1
ATOM 690 C C . GLN A 1 84 ? -8.088 15.132 19.399 1.00 80.31 84 GLN A C 1
ATOM 692 O O . GLN A 1 84 ? -9.191 14.585 19.408 1.00 80.31 84 GLN A O 1
ATOM 697 N N . ALA A 1 85 ? -7.094 14.697 18.619 1.00 78.19 85 ALA A N 1
ATOM 698 C CA . ALA A 1 85 ? -7.223 13.532 17.751 1.00 78.19 85 ALA A CA 1
ATOM 699 C C . ALA A 1 85 ? -7.332 12.239 18.571 1.00 78.19 85 ALA A C 1
ATOM 701 O O . ALA A 1 85 ? -8.134 11.376 18.221 1.00 78.19 85 ALA A O 1
ATOM 702 N N . GLN A 1 86 ? -6.596 12.137 19.683 1.00 80.44 86 GLN A N 1
ATOM 703 C CA . GLN A 1 86 ? -6.699 11.016 20.623 1.00 80.44 86 GLN A CA 1
ATOM 704 C C . GLN A 1 86 ? -8.091 10.942 21.262 1.00 80.44 86 GLN A C 1
ATOM 706 O O . GLN A 1 86 ? -8.710 9.880 21.261 1.00 80.44 86 GLN A O 1
ATOM 711 N N . TRP A 1 87 ? -8.631 12.067 21.736 1.00 82.75 87 TRP A N 1
ATOM 712 C CA . TRP A 1 87 ? -9.971 12.106 22.331 1.00 82.75 87 TRP A CA 1
ATOM 713 C C . TRP A 1 87 ? -11.066 11.692 21.335 1.00 82.75 87 TRP A C 1
ATOM 715 O O . TRP A 1 87 ? -11.917 10.853 21.632 1.00 82.75 87 TRP A O 1
ATOM 725 N N . MET A 1 88 ? -11.007 12.218 20.107 1.00 83.25 88 MET A N 1
ATOM 726 C CA . MET A 1 88 ? -11.928 11.832 19.033 1.00 83.25 88 MET A CA 1
ATOM 727 C C . MET A 1 88 ? -11.821 10.345 18.672 1.00 83.25 88 MET A C 1
ATOM 729 O O . MET A 1 88 ? -12.837 9.709 18.384 1.00 83.25 88 MET A O 1
ATOM 733 N N . LEU A 1 89 ? -10.606 9.791 18.686 1.00 84.56 89 LEU A N 1
ATOM 734 C CA . LEU A 1 89 ? -10.366 8.372 18.449 1.00 84.56 89 LEU A CA 1
ATOM 735 C C . LEU A 1 89 ? -11.029 7.509 19.530 1.00 84.56 89 LEU A C 1
ATOM 737 O O . LEU A 1 89 ? -11.761 6.580 19.197 1.00 84.56 89 LEU A O 1
ATOM 741 N N . MET A 1 90 ? -10.821 7.848 20.806 1.00 87.06 90 MET A N 1
ATOM 742 C CA . MET A 1 90 ? -11.382 7.117 21.948 1.00 87.06 90 MET A CA 1
ATOM 743 C C . MET A 1 90 ? -12.909 7.109 21.925 1.00 87.06 90 MET A C 1
ATOM 745 O O . MET A 1 90 ? -13.524 6.055 22.072 1.00 87.06 90 MET A O 1
ATOM 749 N N . ASN A 1 91 ? -13.534 8.254 21.647 1.00 88.25 91 ASN A N 1
ATOM 750 C CA . ASN A 1 91 ? -14.990 8.331 21.527 1.00 88.25 91 ASN A CA 1
ATOM 751 C C . ASN A 1 91 ? -15.529 7.499 20.364 1.00 88.25 91 ASN A C 1
ATOM 753 O O . ASN A 1 91 ? -16.567 6.851 20.493 1.00 88.25 91 ASN A O 1
ATOM 757 N N . PHE A 1 92 ? -14.827 7.502 19.228 1.00 86.50 92 PHE A N 1
ATOM 758 C CA . PHE A 1 92 ? -15.224 6.685 18.089 1.00 86.50 92 PHE A CA 1
ATOM 759 C C . PHE A 1 92 ? -15.128 5.192 18.410 1.00 86.50 92 PHE A C 1
ATOM 761 O O . PHE A 1 92 ? -16.063 4.452 18.115 1.00 86.50 92 PHE A O 1
ATOM 768 N N . LEU A 1 93 ? -14.027 4.756 19.026 1.00 86.50 93 LEU A N 1
ATOM 769 C CA . LEU A 1 93 ? -13.832 3.361 19.421 1.00 86.50 93 LEU A CA 1
ATOM 770 C C . LEU A 1 93 ? -14.890 2.913 20.431 1.00 86.50 93 LEU A C 1
ATOM 772 O O . LEU A 1 93 ? -15.470 1.846 20.252 1.00 86.50 93 LEU A O 1
ATOM 776 N N . LYS A 1 94 ? -15.206 3.750 21.425 1.00 90.19 94 LYS A N 1
ATOM 777 C CA . LYS A 1 94 ? -16.254 3.469 22.411 1.00 90.19 94 LYS A CA 1
ATOM 778 C C . LYS A 1 94 ? -17.632 3.331 21.758 1.00 90.19 94 LYS A C 1
ATOM 780 O O . LYS A 1 94 ? -18.312 2.332 21.961 1.00 90.19 94 LYS A O 1
ATOM 785 N N . SER A 1 95 ? -18.014 4.285 20.908 1.00 87.69 95 SER A N 1
ATOM 786 C CA . SER A 1 95 ? -19.286 4.227 20.173 1.00 87.69 95 SER A CA 1
ATOM 787 C C . SER A 1 95 ? -19.366 3.003 19.256 1.00 87.69 95 SER A C 1
ATOM 789 O O . SER A 1 95 ? -20.417 2.368 19.155 1.00 87.69 95 SER A O 1
ATOM 791 N N . TRP A 1 96 ? -18.256 2.643 18.609 1.00 85.50 96 TRP A N 1
ATOM 792 C CA . TRP A 1 96 ? -18.191 1.447 17.779 1.00 85.50 96 TRP A CA 1
ATOM 793 C C . TRP A 1 96 ? -18.361 0.170 18.608 1.00 85.50 96 TRP A C 1
ATOM 795 O O . TRP A 1 96 ? -19.177 -0.672 18.240 1.00 85.50 96 TRP A O 1
ATOM 805 N N . GLN A 1 97 ? -17.668 0.051 19.744 1.00 88.50 97 GLN A N 1
ATOM 806 C CA . GLN A 1 97 ? -17.817 -1.072 20.671 1.00 88.50 97 GLN A CA 1
ATOM 807 C C . GLN A 1 97 ? -19.271 -1.222 21.133 1.00 88.50 97 GLN A C 1
ATOM 809 O O . GLN A 1 97 ? -19.836 -2.308 21.041 1.00 88.50 97 GLN A O 1
ATOM 814 N N . GLU A 1 98 ? -19.905 -0.132 21.564 1.00 89.12 98 GLU A N 1
ATOM 815 C CA . GLU A 1 98 ? -21.304 -0.145 21.999 1.00 89.12 98 GLU A CA 1
ATOM 816 C C . GLU A 1 98 ? -22.280 -0.530 20.876 1.00 89.12 98 GLU A C 1
ATOM 818 O O . GLU A 1 98 ? -23.317 -1.135 21.140 1.00 89.12 98 GLU A O 1
ATOM 823 N N . SER A 1 99 ? -21.984 -0.169 19.625 1.00 85.44 99 SER A N 1
ATOM 824 C CA . SER A 1 99 ? -22.798 -0.563 18.470 1.00 85.44 99 SER A CA 1
ATOM 825 C C . SER A 1 99 ? -22.635 -2.045 18.138 1.00 85.44 99 SER A C 1
ATOM 827 O O . SER A 1 99 ? -23.626 -2.706 17.849 1.00 85.44 99 SER A O 1
ATOM 829 N N . VAL A 1 100 ? -21.411 -2.577 18.195 1.00 82.81 100 VAL A N 1
ATOM 830 C CA . VAL A 1 100 ? -21.152 -4.004 17.954 1.00 82.81 100 VAL A CA 1
ATOM 831 C C . VAL A 1 100 ? -21.820 -4.860 19.025 1.00 82.81 100 VAL A C 1
ATOM 833 O O . VAL A 1 100 ? -22.488 -5.826 18.680 1.00 82.81 100 VAL A O 1
ATOM 836 N N . VAL A 1 101 ? -21.699 -4.482 20.302 1.00 83.06 101 VAL A N 1
ATOM 837 C CA . VAL A 1 101 ? -22.347 -5.198 21.412 1.00 83.06 101 VAL A CA 1
ATOM 838 C C . VAL A 1 101 ? -23.867 -5.208 21.248 1.00 83.06 101 VAL A C 1
ATOM 840 O O . VAL A 1 101 ? -24.473 -6.265 21.380 1.00 83.06 101 VAL A O 1
ATOM 843 N N . ARG A 1 102 ? -24.483 -4.072 20.892 1.00 83.38 102 ARG A N 1
ATOM 844 C CA . ARG A 1 102 ? -25.927 -4.010 20.609 1.00 83.38 102 ARG A CA 1
ATOM 845 C C . ARG A 1 102 ? -26.338 -4.934 19.466 1.00 83.38 102 ARG A C 1
ATOM 847 O O . ARG A 1 102 ? -27.213 -5.764 19.656 1.00 83.38 102 ARG A O 1
ATOM 854 N N . ASN A 1 103 ? -25.643 -4.866 18.331 1.00 78.94 103 ASN A N 1
ATOM 855 C CA . ASN A 1 103 ? -25.948 -5.724 17.184 1.00 78.94 103 ASN A CA 1
ATOM 856 C C . ASN A 1 103 ? -25.794 -7.220 17.509 1.00 78.94 103 ASN A C 1
ATOM 858 O O . ASN A 1 103 ? -26.541 -8.033 16.983 1.00 78.94 103 ASN A O 1
ATOM 862 N N . LEU A 1 104 ? -24.824 -7.596 18.351 1.00 76.69 104 LEU A N 1
ATOM 863 C CA . LEU A 1 104 ? -24.652 -8.985 18.788 1.00 76.69 104 LEU A CA 1
ATOM 864 C C . LEU A 1 104 ? -25.811 -9.451 19.680 1.00 76.69 104 LEU A C 1
ATOM 866 O O . LEU A 1 104 ? -26.289 -10.564 19.501 1.00 76.69 104 LEU A O 1
ATOM 870 N N . LEU A 1 105 ? -26.284 -8.600 20.593 1.00 76.94 105 LEU A N 1
ATOM 871 C CA . LEU A 1 105 ? -27.429 -8.904 21.460 1.00 76.94 105 LEU A CA 1
ATOM 872 C C . LEU A 1 105 ? -28.749 -8.984 20.675 1.00 76.94 105 LEU A C 1
ATOM 874 O O . LEU A 1 105 ? -29.574 -9.853 20.954 1.00 76.94 105 LEU A O 1
ATOM 878 N N . ASP A 1 106 ? -28.922 -8.128 19.664 1.00 73.62 106 ASP A N 1
ATOM 879 C CA . ASP A 1 106 ? -30.088 -8.150 18.773 1.00 73.62 106 ASP A CA 1
ATOM 880 C C . ASP A 1 106 ? -30.117 -9.414 17.897 1.00 73.62 106 ASP A C 1
ATOM 882 O O . ASP A 1 106 ? -31.187 -9.937 17.586 1.00 73.62 106 ASP A O 1
ATOM 886 N N . LEU A 1 107 ? -28.952 -9.933 17.496 1.00 68.56 107 LEU A N 1
ATOM 887 C CA . LEU A 1 107 ? -28.854 -11.202 16.767 1.00 68.56 107 LEU A CA 1
ATOM 888 C C . LEU A 1 107 ? -29.252 -12.400 17.641 1.00 68.56 107 LEU A C 1
ATOM 890 O O . LEU A 1 107 ? -29.897 -13.314 17.137 1.00 68.56 107 LEU A O 1
ATOM 894 N N . ASP A 1 108 ? -28.923 -12.365 18.933 1.00 63.28 108 ASP A N 1
ATOM 895 C CA . ASP A 1 108 ? -29.250 -13.419 19.906 1.00 63.28 108 ASP A CA 1
ATOM 896 C C . ASP A 1 108 ? -30.758 -13.450 20.236 1.00 63.28 108 ASP A C 1
ATOM 898 O O . ASP A 1 108 ? -31.350 -14.509 20.428 1.00 63.28 108 ASP A O 1
ATOM 902 N N . HIS A 1 109 ? -31.423 -12.286 20.227 1.00 59.28 109 HIS A N 1
ATOM 903 C CA . HIS A 1 109 ? -32.878 -12.184 20.423 1.00 59.28 109 HIS A CA 1
ATOM 904 C C . HIS A 1 109 ? -33.706 -12.636 19.212 1.00 59.28 109 HIS A C 1
ATOM 906 O O . HIS A 1 109 ? -34.859 -13.008 19.385 1.00 59.28 109 HIS A O 1
ATOM 912 N N . ASN A 1 110 ? -33.144 -12.611 18.000 1.00 58.75 110 ASN A N 1
ATOM 913 C CA . ASN A 1 110 ? -33.837 -13.025 16.772 1.00 58.75 110 ASN A CA 1
ATOM 914 C C . ASN A 1 110 ? -33.621 -14.513 16.416 1.00 58.75 110 ASN A C 1
ATOM 916 O O . ASN A 1 110 ? -34.004 -14.941 15.325 1.00 58.75 110 ASN A O 1
ATOM 920 N N . GLN A 1 111 ? -32.978 -15.291 17.295 1.00 54.81 111 GLN A N 1
ATOM 921 C C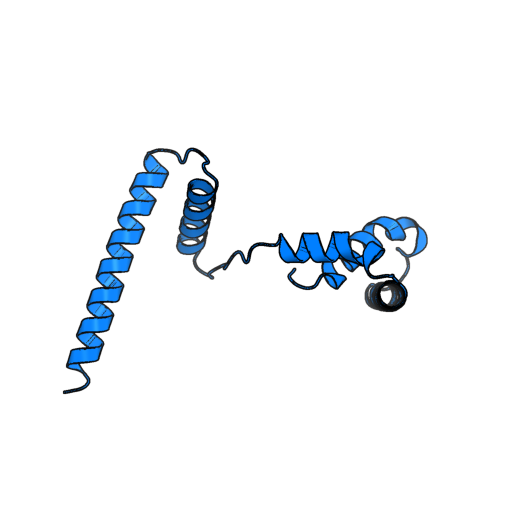A . GLN A 1 111 ? -32.796 -16.743 17.153 1.00 54.81 111 GLN A CA 1
ATOM 922 C C . GLN A 1 111 ? -33.631 -17.577 18.144 1.00 54.81 111 GLN A C 1
ATOM 924 O O . GLN A 1 111 ? -33.595 -18.805 18.057 1.00 54.81 111 GLN A O 1
ATOM 929 N N . ASN A 1 112 ? -34.398 -16.930 19.029 1.00 45.72 112 ASN A N 1
ATOM 930 C CA . ASN A 1 112 ? -35.416 -17.548 19.890 1.00 45.72 112 ASN A CA 1
ATOM 931 C C . ASN A 1 112 ? -36.826 -17.203 19.398 1.00 45.72 112 ASN A C 1
ATOM 933 O O . ASN A 1 112 ? -37.749 -17.989 19.703 1.00 45.72 112 ASN A O 1
#

Sequence (112 aa):
MRNPFFQFLAYFRKCSNNCLGHLPSDRVTLIAGKVWNYMSLSEKEPFIAAARRFNYTYRSRSRKVNWVLAQLRKSAAGEECRPQAQWMLMNFLKSWQESVVRNLLDLDHNQN

InterPro domains:
  IPR036910 High mobility group box domain superfamily [SSF47095] (2-59)

Secondary structure (DSSP, 8-state):
--SHHHHHHHHHHHHTHHHHTTS-HHHHHHHHHHHHHHS-HHHHHHHHHHHHHS------S-HHHHHHHHHHHHHHTT----HHHHHHHHHHHHHHHHHHHHHHHHHHHTT-

Foldseek 3Di:
DLDLLVLQLVVQCVVCCVPCVPDDSVVSSVVSVVVVVVDDPVRSVVSNVVSVVPPPQDDDPDPVVSLLSVQVVCVVVVHDDDPVSVVVNVVVVVVVVVVVVVVVVVVVVVVD

Radius of gyration: 22.46 Å; chains: 1; bounding box: 53×34×50 Å

Organism: Drosophila melanogaster (NCBI:txid7227)

pLDDT: mean 82.81, std 10.35, range [45.72, 96.0]